Protein AF-A0A810MZ63-F1 (afdb_monomer_lite)

Radius of gyration: 21.94 Å; chains: 1; bounding box: 72×26×72 Å

Foldseek 3Di:
DDDDDPPPPPPPPPPPDPPFDPDDPVNQVVVQVQCCVQQLQVQADPQWDWDDKDKDAFDPPDDVPPPPDPPDDPGFHIKIKIKTFAQEWDALVRCCVRRVVRCVVSVWAWQDQDPPPFNKTWTWDQDSNFIKIWIWGKADPPDPPGGIMTMIMITTGNCPPSD

pLDDT: mean 74.39, std 21.32, range [31.38, 96.12]

Organism: NCBI:txid338584

Structure (mmCIF, N/CA/C/O backbone):
data_AF-A0A810MZ63-F1
#
_entry.id   AF-A0A810MZ63-F1
#
loop_
_atom_site.group_PDB
_atom_site.id
_atom_site.type_symbol
_atom_site.label_atom_id
_atom_site.label_alt_id
_atom_site.label_comp_id
_atom_site.label_asym_id
_atom_site.label_entity_id
_atom_site.label_seq_id
_atom_site.pdbx_PDB_ins_code
_atom_site.Cartn_x
_atom_site.Cartn_y
_atom_site.Cartn_z
_atom_site.occupancy
_atom_site.B_iso_or_equiv
_atom_site.auth_seq_id
_atom_site.auth_comp_id
_atom_site.auth_asym_id
_atom_site.auth_atom_id
_atom_site.pdbx_PDB_model_num
ATOM 1 N N . MET A 1 1 ? 59.815 -10.025 -47.332 1.00 40.53 1 MET A N 1
ATOM 2 C CA . MET A 1 1 ? 58.799 -9.089 -46.803 1.00 40.53 1 MET A CA 1
ATOM 3 C C . MET A 1 1 ? 57.990 -9.847 -45.764 1.00 40.53 1 MET A C 1
ATOM 5 O O . MET A 1 1 ? 57.371 -10.836 -46.127 1.00 40.53 1 MET A O 1
ATOM 9 N N . ALA A 1 2 ? 58.097 -9.481 -44.485 1.00 38.94 2 ALA A N 1
ATOM 10 C CA . ALA A 1 2 ? 57.431 -10.180 -43.384 1.00 38.94 2 ALA A CA 1
ATOM 11 C C . ALA A 1 2 ? 56.152 -9.424 -43.000 1.00 38.94 2 ALA A C 1
ATOM 13 O O . ALA A 1 2 ? 56.214 -8.235 -42.693 1.00 38.94 2 ALA A O 1
ATOM 14 N N . ALA A 1 3 ? 55.003 -10.098 -43.063 1.00 40.59 3 ALA A N 1
ATOM 15 C CA . ALA A 1 3 ? 53.723 -9.548 -42.638 1.00 40.59 3 ALA A CA 1
ATOM 16 C C . ALA A 1 3 ? 53.611 -9.657 -41.111 1.00 40.59 3 ALA A C 1
ATOM 18 O O . ALA A 1 3 ? 53.622 -10.755 -40.557 1.00 40.59 3 ALA A O 1
ATOM 19 N N . VAL A 1 4 ? 53.530 -8.513 -40.435 1.00 42.72 4 VAL A N 1
ATOM 20 C CA . VAL A 1 4 ? 53.272 -8.437 -38.994 1.00 42.72 4 VAL A CA 1
ATOM 21 C C . VAL A 1 4 ? 51.775 -8.643 -38.777 1.00 42.72 4 VAL A C 1
ATOM 23 O O . VAL A 1 4 ? 50.966 -7.765 -39.068 1.00 42.72 4 VAL A O 1
ATOM 26 N N . LEU A 1 5 ? 51.402 -9.827 -38.296 1.00 39.38 5 LEU A N 1
ATOM 27 C CA . LEU A 1 5 ? 50.048 -10.131 -37.840 1.00 39.38 5 LEU A CA 1
ATOM 28 C C . LEU A 1 5 ? 49.853 -9.526 -36.444 1.00 39.38 5 LEU A C 1
ATOM 30 O O . LEU A 1 5 ? 50.304 -10.078 -35.444 1.00 39.38 5 LEU A O 1
ATOM 34 N N . LEU A 1 6 ? 49.183 -8.376 -36.386 1.00 36.41 6 LEU A N 1
ATOM 35 C CA . LEU A 1 6 ? 48.644 -7.807 -35.152 1.00 36.41 6 LEU A CA 1
ATOM 36 C C . LEU A 1 6 ? 47.453 -8.663 -34.701 1.00 36.41 6 LEU A C 1
ATOM 38 O O . LEU A 1 6 ? 46.319 -8.457 -35.130 1.00 36.41 6 LEU A O 1
ATOM 42 N N . THR A 1 7 ? 47.705 -9.647 -33.840 1.00 43.06 7 THR A N 1
ATOM 43 C CA . THR A 1 7 ? 46.649 -10.319 -33.079 1.00 43.06 7 THR A CA 1
ATOM 44 C C . THR A 1 7 ? 46.030 -9.318 -32.109 1.00 43.06 7 THR A C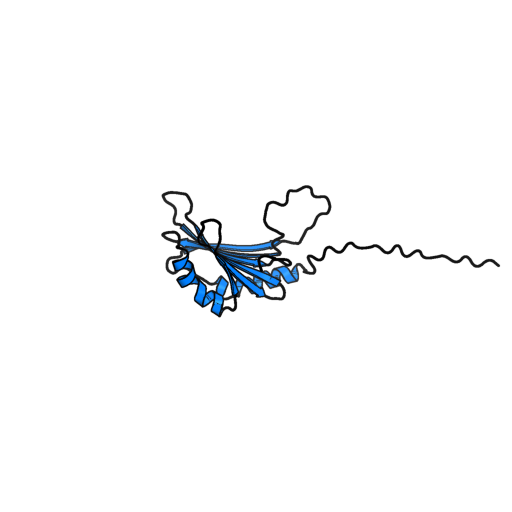 1
ATOM 46 O O . THR A 1 7 ? 46.579 -9.058 -31.039 1.00 43.06 7 THR A O 1
ATOM 49 N N . LEU A 1 8 ? 44.882 -8.750 -32.488 1.00 38.22 8 LEU A N 1
ATOM 50 C CA . LEU A 1 8 ? 43.961 -8.098 -31.561 1.00 38.22 8 LEU A CA 1
ATOM 51 C C . LEU A 1 8 ? 43.450 -9.162 -30.587 1.00 38.22 8 LEU A C 1
ATOM 53 O O . LEU A 1 8 ? 42.495 -9.884 -30.870 1.00 38.22 8 LEU A O 1
ATOM 57 N N . THR A 1 9 ? 44.091 -9.279 -29.430 1.00 50.25 9 THR A N 1
ATOM 58 C CA . THR A 1 9 ? 43.477 -9.937 -28.284 1.00 50.25 9 THR A CA 1
ATOM 59 C C . THR A 1 9 ? 42.350 -9.031 -27.814 1.00 50.25 9 THR A C 1
ATOM 61 O O . THR A 1 9 ? 42.547 -8.084 -27.056 1.00 50.25 9 THR A O 1
ATOM 64 N N . ALA A 1 10 ? 41.140 -9.297 -28.308 1.00 42.94 10 ALA A N 1
ATOM 65 C CA . ALA A 1 10 ? 39.937 -8.798 -27.674 1.00 42.94 10 ALA A CA 1
ATOM 66 C C . ALA A 1 10 ? 39.946 -9.351 -26.247 1.00 42.94 10 ALA A C 1
ATOM 68 O O . ALA A 1 10 ? 39.632 -10.519 -26.013 1.00 42.94 10 ALA A O 1
ATOM 69 N N . ALA A 1 11 ? 40.376 -8.528 -25.291 1.00 40.84 11 ALA A N 1
ATOM 70 C CA . ALA A 1 11 ? 40.117 -8.788 -23.895 1.00 40.84 11 ALA A CA 1
ATOM 71 C C . ALA A 1 11 ? 38.596 -8.820 -23.776 1.00 40.84 11 ALA A C 1
ATOM 73 O O . ALA A 1 11 ? 37.931 -7.786 -23.844 1.00 40.84 11 ALA A O 1
ATOM 74 N N . ALA A 1 12 ? 38.038 -10.026 -23.692 1.00 37.50 12 ALA A N 1
ATOM 75 C CA . ALA A 1 12 ? 36.656 -10.209 -23.321 1.00 37.50 12 ALA A CA 1
ATOM 76 C C . ALA A 1 12 ? 36.535 -9.628 -21.915 1.00 37.50 12 ALA A C 1
ATOM 78 O O . ALA A 1 12 ? 36.867 -10.282 -20.925 1.00 37.50 12 ALA A O 1
ATOM 79 N N . VAL A 1 13 ? 36.115 -8.367 -21.835 1.00 36.97 13 VAL A N 1
ATOM 80 C CA . VAL A 1 13 ? 35.648 -7.774 -20.595 1.00 36.97 13 VAL A CA 1
ATOM 81 C C . VAL A 1 13 ? 34.413 -8.586 -20.243 1.00 36.97 13 VAL A C 1
ATOM 83 O O . VAL A 1 13 ? 33.309 -8.318 -20.718 1.00 36.97 13 VAL A O 1
ATOM 86 N N . ARG A 1 14 ? 34.610 -9.652 -19.463 1.00 31.38 14 ARG A N 1
ATOM 87 C CA . ARG A 1 14 ? 33.533 -10.303 -18.734 1.00 31.38 14 ARG A CA 1
ATOM 88 C C . ARG A 1 14 ? 33.021 -9.249 -17.769 1.00 31.38 14 ARG A C 1
ATOM 90 O O . ARG A 1 14 ? 33.499 -9.125 -16.649 1.00 31.38 14 ARG A O 1
ATOM 97 N N . THR A 1 15 ? 32.064 -8.460 -18.240 1.00 34.47 15 THR A N 1
ATOM 98 C CA . THR A 1 15 ? 31.156 -7.757 -17.356 1.00 34.47 15 THR A CA 1
ATOM 99 C C . THR A 1 15 ? 30.429 -8.857 -16.604 1.00 34.47 15 THR A C 1
ATOM 101 O O . THR A 1 15 ? 29.578 -9.563 -17.143 1.00 34.47 15 THR A O 1
ATOM 104 N N . THR A 1 16 ? 30.832 -9.094 -15.363 1.00 37.28 16 THR A N 1
ATOM 105 C CA . THR A 1 16 ? 30.010 -9.812 -14.399 1.00 37.28 16 THR A CA 1
ATOM 106 C C . THR A 1 16 ? 28.758 -8.967 -14.185 1.00 37.28 16 THR A C 1
ATOM 108 O O . THR A 1 16 ? 28.695 -8.146 -13.276 1.00 37.28 16 THR A O 1
ATOM 111 N N . ARG A 1 17 ? 27.788 -9.107 -15.100 1.00 34.88 17 ARG A N 1
ATOM 112 C CA . ARG A 1 17 ? 26.415 -8.643 -14.932 1.00 34.88 17 ARG A CA 1
ATOM 113 C C . ARG A 1 17 ? 25.868 -9.379 -13.722 1.00 34.88 17 ARG A C 1
ATOM 115 O O . ARG A 1 17 ? 25.536 -10.557 -13.821 1.00 34.88 17 ARG A O 1
ATOM 122 N N . TRP A 1 18 ? 25.761 -8.690 -12.599 1.00 40.22 18 TRP A N 1
ATOM 123 C CA . TRP A 1 18 ? 24.711 -9.050 -11.665 1.00 40.22 18 TRP A CA 1
ATOM 124 C C . TRP A 1 18 ? 23.391 -8.785 -12.394 1.00 40.22 18 TRP A C 1
ATOM 126 O O . TRP A 1 18 ? 23.139 -7.672 -12.860 1.00 40.22 18 TRP A O 1
ATOM 136 N N . TRP A 1 19 ? 22.614 -9.845 -12.615 1.00 37.34 19 TRP A N 1
ATOM 137 C CA . TRP A 1 19 ? 21.202 -9.732 -12.968 1.00 37.34 19 TRP A CA 1
ATOM 138 C C . TRP A 1 19 ? 20.560 -8.873 -11.874 1.00 37.34 19 TRP A C 1
ATOM 140 O O . TRP A 1 19 ? 20.584 -9.291 -10.724 1.00 37.34 19 TRP A O 1
ATOM 150 N N . GLY A 1 20 ? 20.092 -7.658 -12.161 1.00 43.59 20 GLY A N 1
ATOM 151 C CA . GLY A 1 20 ? 19.611 -6.811 -11.063 1.00 43.59 20 GLY A CA 1
ATOM 152 C C . GLY A 1 20 ? 18.780 -5.614 -11.479 1.00 43.59 20 GLY A C 1
ATOM 153 O O . GLY A 1 20 ? 17.577 -5.611 -11.268 1.00 43.59 20 GLY A O 1
ATOM 154 N N . CYS A 1 21 ? 19.377 -4.602 -12.110 1.00 54.94 21 CYS A N 1
ATOM 155 C CA . CYS A 1 21 ? 18.628 -3.403 -12.495 1.00 54.94 21 CYS A CA 1
ATOM 156 C C . CYS A 1 21 ? 18.877 -3.020 -13.952 1.00 54.94 21 CYS A C 1
ATOM 158 O O . CYS A 1 21 ? 19.822 -2.309 -14.275 1.00 54.94 21 CYS A O 1
ATOM 160 N N . ASN A 1 22 ? 17.975 -3.467 -14.829 1.00 59.22 22 ASN A N 1
ATOM 161 C CA . ASN A 1 22 ? 17.847 -2.977 -16.209 1.00 59.22 22 ASN A CA 1
ATOM 162 C C . ASN A 1 22 ? 16.943 -1.732 -16.302 1.00 59.22 22 ASN A C 1
ATOM 164 O O . ASN A 1 22 ? 16.490 -1.382 -17.388 1.00 59.22 22 ASN A O 1
ATOM 168 N N . PHE A 1 23 ? 16.638 -1.102 -15.170 1.00 65.00 23 PHE A N 1
ATOM 169 C CA . PHE A 1 23 ? 15.678 -0.014 -15.090 1.00 65.00 23 PHE A CA 1
ATOM 170 C C . PHE A 1 23 ? 16.377 1.345 -15.109 1.00 65.00 23 PHE A C 1
ATOM 172 O O . PHE A 1 23 ? 17.328 1.596 -14.368 1.00 65.00 23 PHE A O 1
ATOM 179 N N . THR A 1 24 ? 15.882 2.233 -15.957 1.00 67.06 24 THR A N 1
ATOM 180 C CA . THR A 1 24 ? 16.306 3.627 -16.058 1.00 67.06 24 THR A CA 1
ATOM 181 C C . THR A 1 24 ? 15.643 4.481 -14.968 1.00 67.06 24 THR A C 1
ATOM 183 O O . THR A 1 24 ? 14.619 4.085 -14.406 1.00 67.06 24 THR A O 1
ATOM 186 N N . PRO A 1 25 ? 16.143 5.701 -14.692 1.00 69.88 25 PRO A N 1
ATOM 187 C CA . PRO A 1 25 ? 15.417 6.658 -13.853 1.00 69.88 25 PRO A CA 1
ATOM 188 C C . PRO A 1 25 ? 13.989 6.942 -14.355 1.00 69.88 25 PRO A C 1
ATOM 190 O O . PRO A 1 25 ? 13.082 7.156 -13.555 1.00 69.88 25 PRO A O 1
ATOM 193 N N . GLY A 1 26 ? 13.763 6.890 -15.675 1.00 72.75 26 GLY A N 1
ATOM 194 C CA . GLY A 1 26 ? 12.427 7.020 -16.262 1.00 72.75 26 GLY A CA 1
ATOM 195 C C . GLY A 1 26 ? 11.483 5.888 -15.850 1.00 72.75 26 GLY A C 1
ATOM 196 O O . GLY A 1 26 ? 10.311 6.142 -15.579 1.00 72.75 26 GLY A O 1
ATOM 197 N N . ASP A 1 27 ? 11.997 4.664 -15.719 1.00 78.06 27 ASP A N 1
ATOM 198 C CA . ASP A 1 27 ? 11.211 3.512 -15.270 1.00 78.06 27 ASP A CA 1
ATOM 199 C C . ASP A 1 27 ? 10.804 3.637 -13.793 1.00 78.06 27 ASP A C 1
ATOM 201 O O . ASP A 1 27 ? 9.693 3.257 -13.429 1.00 78.06 27 ASP A O 1
ATOM 205 N N . GLN A 1 28 ? 11.654 4.232 -12.948 1.00 78.38 28 GLN A N 1
ATOM 206 C CA . GLN A 1 28 ? 11.344 4.488 -11.531 1.00 78.38 28 GLN A CA 1
ATOM 207 C C . GLN A 1 28 ? 10.210 5.507 -11.381 1.00 78.38 28 GLN A C 1
ATOM 209 O O . GLN A 1 28 ? 9.253 5.279 -10.641 1.00 78.38 28 GLN A O 1
ATOM 214 N N . VAL A 1 29 ? 10.277 6.616 -12.126 1.00 83.56 29 VAL A N 1
ATOM 215 C CA . VAL A 1 29 ? 9.220 7.641 -12.131 1.00 83.56 29 VAL A CA 1
ATOM 216 C C . VAL A 1 29 ? 7.914 7.071 -12.689 1.00 83.56 29 VAL A C 1
ATOM 218 O O . VAL A 1 29 ? 6.837 7.338 -12.147 1.00 83.56 29 VAL A O 1
ATOM 221 N N . ALA A 1 30 ? 7.994 6.249 -13.740 1.00 85.44 30 ALA A N 1
ATOM 222 C CA . ALA A 1 30 ? 6.834 5.560 -14.296 1.00 85.44 30 ALA A CA 1
ATOM 223 C C . ALA A 1 30 ? 6.218 4.565 -13.299 1.00 85.44 30 ALA A C 1
ATOM 225 O O . ALA A 1 30 ? 4.993 4.451 -13.246 1.00 85.44 30 ALA A O 1
ATOM 226 N N . ALA A 1 31 ? 7.034 3.879 -12.493 1.00 87.56 31 ALA A N 1
ATOM 227 C CA . ALA A 1 31 ? 6.567 2.990 -11.434 1.00 87.56 31 ALA A CA 1
ATOM 228 C C . ALA A 1 31 ? 5.867 3.763 -10.308 1.00 87.56 31 ALA A C 1
ATOM 230 O O . ALA A 1 31 ? 4.715 3.458 -10.021 1.00 87.56 31 ALA A O 1
ATOM 231 N N . VAL A 1 32 ? 6.479 4.824 -9.759 1.00 89.81 32 VAL A N 1
ATOM 232 C CA . VAL A 1 32 ? 5.829 5.694 -8.752 1.00 89.81 32 VAL A CA 1
ATOM 233 C C . VAL A 1 32 ? 4.495 6.226 -9.268 1.00 89.81 32 VAL A C 1
ATOM 235 O O . VAL A 1 32 ? 3.477 6.109 -8.591 1.00 89.81 32 VAL A O 1
ATOM 238 N N . THR A 1 3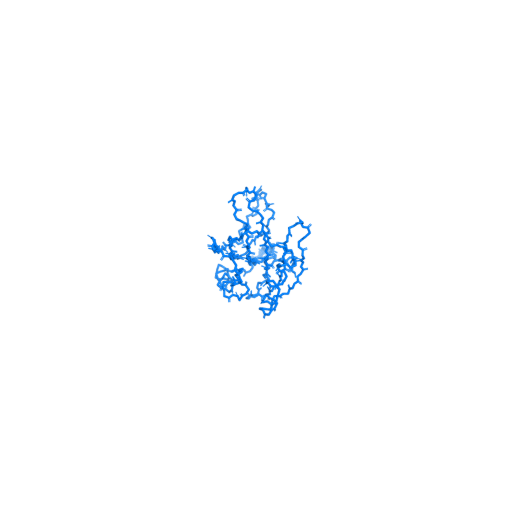3 ? 4.476 6.748 -10.497 1.00 93.12 33 THR A N 1
ATOM 239 C CA . THR A 1 33 ? 3.251 7.276 -11.114 1.00 93.12 33 THR A CA 1
ATOM 240 C C . THR A 1 33 ? 2.176 6.197 -11.249 1.00 93.12 33 THR A C 1
ATOM 242 O O . THR A 1 33 ? 0.990 6.485 -11.095 1.00 93.12 33 THR A O 1
ATOM 245 N N . ALA A 1 34 ? 2.563 4.961 -11.568 1.00 92.69 34 ALA A N 1
ATOM 246 C CA . ALA A 1 34 ? 1.628 3.850 -11.664 1.00 92.69 34 ALA A CA 1
ATOM 247 C C . ALA A 1 34 ? 1.108 3.417 -10.289 1.00 92.69 34 ALA A C 1
ATOM 249 O O . ALA A 1 34 ? -0.089 3.189 -10.162 1.00 92.69 34 ALA A O 1
ATOM 250 N N . TYR A 1 35 ? 1.962 3.374 -9.262 1.00 93.25 35 TYR A N 1
ATOM 251 C CA . TYR A 1 35 ? 1.552 3.029 -7.900 1.00 93.25 35 TYR A CA 1
ATOM 252 C C . TYR A 1 35 ? 0.598 4.069 -7.312 1.00 93.25 35 TYR A C 1
ATOM 254 O O . TYR A 1 35 ? -0.434 3.700 -6.767 1.00 93.25 35 TYR A O 1
ATOM 262 N N . GLN A 1 36 ? 0.872 5.365 -7.508 1.00 94.19 36 GLN A N 1
ATOM 263 C CA . GLN A 1 36 ? -0.027 6.444 -7.073 1.00 94.19 36 GLN A CA 1
ATOM 264 C C . GLN A 1 36 ? -1.413 6.373 -7.729 1.00 94.19 36 GLN A C 1
ATOM 266 O O . GLN A 1 36 ? -2.394 6.841 -7.156 1.00 94.19 36 GLN A O 1
ATOM 271 N N . LYS A 1 37 ? -1.494 5.817 -8.944 1.00 95.06 37 LYS A N 1
ATOM 272 C CA . LYS A 1 37 ? -2.745 5.642 -9.695 1.00 95.06 37 LYS A CA 1
ATOM 273 C C . LYS A 1 37 ? -3.435 4.307 -9.418 1.00 95.06 37 LYS A C 1
ATOM 275 O O . LYS A 1 37 ? -4.541 4.108 -9.919 1.00 95.06 37 LYS A O 1
ATOM 280 N N . ASP A 1 38 ? -2.801 3.392 -8.689 1.00 95.25 38 ASP A N 1
ATOM 281 C CA . ASP A 1 38 ? -3.409 2.104 -8.376 1.00 95.25 38 ASP A CA 1
ATOM 282 C C . ASP A 1 38 ? -4.562 2.313 -7.374 1.00 95.25 38 ASP A C 1
ATOM 284 O O . ASP A 1 38 ? -4.370 2.998 -6.364 1.00 95.25 38 ASP A O 1
ATOM 288 N N . PRO A 1 39 ? -5.764 1.752 -7.617 1.00 94.00 39 PRO A N 1
ATOM 289 C CA . PRO A 1 39 ? -6.896 1.921 -6.709 1.00 94.00 39 PRO A CA 1
ATOM 290 C C . PRO A 1 39 ? -6.596 1.478 -5.273 1.00 94.00 39 PRO A C 1
ATOM 292 O O . PRO A 1 39 ? -7.071 2.123 -4.339 1.00 94.00 39 PRO A O 1
ATOM 295 N N . ALA A 1 40 ? -5.749 0.457 -5.083 1.00 94.19 40 ALA A N 1
ATOM 296 C CA . ALA A 1 40 ? -5.360 -0.010 -3.754 1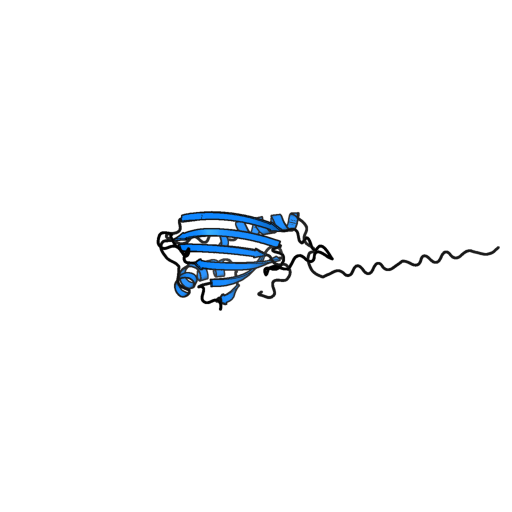.00 94.19 40 ALA A CA 1
ATOM 297 C C . ALA A 1 40 ? -4.608 1.065 -2.949 1.00 94.19 40 ALA A C 1
ATOM 299 O O . ALA A 1 40 ? -4.732 1.116 -1.729 1.00 94.19 40 ALA A O 1
ATOM 300 N N . PHE A 1 41 ? -3.885 1.975 -3.615 1.00 94.94 41 PHE A N 1
ATOM 301 C CA . PHE A 1 41 ? -3.198 3.087 -2.950 1.00 94.94 41 PHE A CA 1
ATOM 302 C C . PHE A 1 41 ? -4.161 4.159 -2.420 1.00 94.94 41 PHE A C 1
ATOM 304 O O . PHE A 1 41 ? -3.808 4.964 -1.561 1.00 94.94 41 PHE A O 1
ATOM 311 N N . SER A 1 42 ? -5.397 4.190 -2.921 1.00 91.38 42 SER A N 1
ATOM 312 C CA . SER A 1 42 ? -6.425 5.131 -2.463 1.00 91.38 42 SER A CA 1
ATOM 313 C C . SER A 1 42 ? -7.251 4.621 -1.284 1.00 91.38 42 SER A C 1
ATOM 315 O O . SER A 1 42 ? -8.141 5.336 -0.818 1.00 91.38 42 SER A O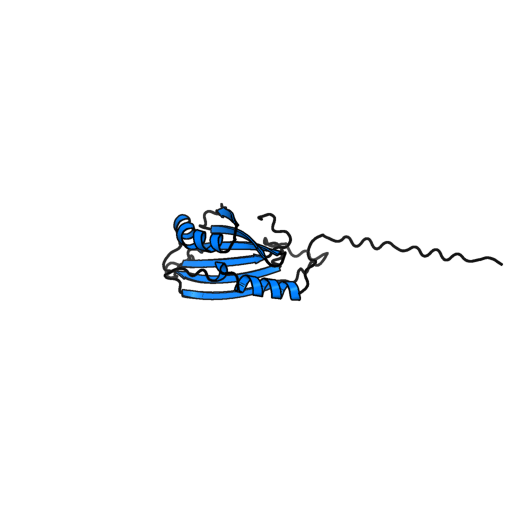 1
ATOM 317 N N . LEU A 1 43 ? -6.939 3.426 -0.774 1.00 94.06 43 LEU A N 1
ATOM 318 C CA . LEU A 1 43 ? -7.595 2.853 0.390 1.00 94.06 43 LEU A CA 1
ATOM 319 C C . LEU A 1 43 ? -7.474 3.800 1.591 1.00 94.06 43 LEU A C 1
ATOM 321 O O . LEU A 1 43 ? -6.380 4.172 2.013 1.00 94.06 43 LEU A O 1
ATOM 325 N N . THR A 1 44 ? -8.624 4.196 2.128 1.00 93.38 44 THR A N 1
ATOM 326 C CA . THR A 1 44 ? -8.737 5.153 3.230 1.00 93.38 44 THR A CA 1
ATOM 327 C C . THR A 1 44 ? -9.560 4.513 4.347 1.00 93.38 44 THR A C 1
ATOM 329 O O . THR A 1 44 ? -10.669 4.048 4.070 1.00 93.38 44 THR A O 1
ATOM 332 N N . PRO A 1 45 ? -9.071 4.472 5.599 1.00 92.75 45 PRO A N 1
ATOM 333 C CA . PRO A 1 45 ? -9.860 3.931 6.697 1.00 92.75 45 PRO A CA 1
ATOM 334 C C . PRO A 1 45 ? -11.025 4.889 7.032 1.00 92.75 45 PRO A C 1
ATOM 336 O O . PRO A 1 45 ? -10.846 6.105 6.938 1.00 92.75 45 PRO A O 1
ATOM 339 N N . PRO A 1 46 ? -12.211 4.398 7.450 1.00 90.12 46 PRO A N 1
ATOM 340 C CA . PRO A 1 46 ? -13.423 5.223 7.591 1.00 90.12 46 PRO A CA 1
ATOM 341 C C . PRO A 1 46 ? -13.309 6.405 8.567 1.00 90.12 46 PRO A C 1
ATOM 343 O O . PRO A 1 46 ? -13.994 7.411 8.414 1.00 90.12 46 PRO A O 1
ATOM 346 N N . ASN A 1 47 ? -12.451 6.276 9.573 1.00 85.69 47 ASN A N 1
ATOM 347 C CA . ASN A 1 47 ? -12.142 7.260 10.613 1.00 85.69 47 ASN A CA 1
ATOM 348 C C . ASN A 1 47 ? -10.697 7.784 10.507 1.00 85.69 47 ASN A C 1
ATOM 350 O O . ASN A 1 47 ? -10.160 8.333 11.463 1.00 85.69 47 ASN A O 1
ATOM 354 N N . GLY A 1 48 ? -10.055 7.586 9.354 1.00 88.06 48 GLY A N 1
ATOM 355 C CA . GLY A 1 48 ? -8.690 8.018 9.102 1.00 88.06 48 GLY A CA 1
ATOM 356 C C . GLY A 1 48 ? -8.564 9.500 8.816 1.00 88.06 48 GLY A C 1
ATOM 357 O O . GLY A 1 48 ? -9.199 10.001 7.889 1.00 88.06 48 GLY A O 1
ATOM 358 N N . GLN A 1 49 ? -7.642 10.171 9.497 1.00 92.69 49 GLN A N 1
ATOM 359 C CA . GLN A 1 49 ? -7.117 11.453 9.036 1.00 92.69 49 GLN A CA 1
ATOM 360 C C . GLN A 1 49 ? -5.745 11.244 8.396 1.00 92.69 49 GLN A C 1
ATOM 362 O O . GLN A 1 49 ? -4.832 10.753 9.050 1.00 92.69 49 GLN A O 1
ATOM 367 N N . LEU A 1 50 ? -5.587 11.622 7.125 1.00 93.69 50 LEU A N 1
ATOM 368 C CA . LEU A 1 50 ? -4.294 11.552 6.439 1.00 93.69 50 LEU A CA 1
ATOM 369 C C . LEU A 1 50 ? -3.265 12.429 7.170 1.00 93.69 50 LEU A C 1
ATOM 371 O O . LEU A 1 50 ? -3.515 13.618 7.379 1.00 93.69 50 LEU A O 1
ATOM 375 N N . ILE A 1 51 ? -2.119 11.845 7.523 1.00 92.25 51 ILE A N 1
ATOM 376 C CA . ILE A 1 51 ? -0.993 12.557 8.148 1.00 92.25 51 ILE A CA 1
ATOM 377 C C . ILE A 1 51 ? 0.221 12.652 7.235 1.00 92.25 51 ILE A C 1
ATOM 379 O O . ILE A 1 51 ? 0.920 13.663 7.254 1.00 92.25 51 ILE A O 1
ATOM 383 N N . GLU A 1 52 ? 0.450 11.635 6.408 1.00 91.19 52 GLU A N 1
ATOM 384 C CA . GLU A 1 52 ? 1.579 11.606 5.491 1.00 91.19 52 GLU A CA 1
ATOM 385 C C . GLU A 1 52 ? 1.190 10.912 4.187 1.00 91.19 52 GLU A C 1
ATOM 387 O O . GLU A 1 52 ? 0.560 9.854 4.182 1.00 91.19 52 GLU A O 1
ATOM 392 N N . GLU A 1 53 ? 1.612 11.501 3.074 1.00 93.00 53 GLU A N 1
ATOM 393 C CA . GLU A 1 53 ? 1.669 10.852 1.772 1.00 93.00 53 GLU A CA 1
ATOM 394 C C . GLU A 1 53 ? 3.046 11.129 1.179 1.00 93.00 53 GLU A C 1
ATOM 396 O O . GLU A 1 53 ? 3.423 12.286 0.978 1.00 93.00 53 GLU A O 1
ATOM 401 N N . THR A 1 54 ? 3.790 10.066 0.891 1.00 89.62 54 THR A N 1
ATOM 402 C CA . THR A 1 54 ? 5.168 10.172 0.418 1.00 89.62 54 THR A CA 1
ATOM 403 C C . THR A 1 54 ? 5.392 9.246 -0.769 1.00 89.62 54 THR A C 1
ATOM 405 O O . THR A 1 54 ? 4.828 8.156 -0.871 1.00 89.62 54 THR A O 1
ATOM 408 N N . SER A 1 55 ? 6.264 9.680 -1.676 1.00 87.19 55 SER A N 1
ATOM 409 C CA . SER A 1 55 ? 6.809 8.859 -2.751 1.00 87.19 55 SER A CA 1
ATOM 410 C C . SER A 1 55 ? 8.326 8.947 -2.754 1.00 87.19 55 SER A C 1
ATOM 412 O O . SER A 1 55 ? 8.883 10.035 -2.583 1.00 87.19 55 SER A O 1
ATOM 414 N N . LYS A 1 56 ? 9.000 7.827 -2.996 1.00 82.44 56 LYS A N 1
ATOM 415 C CA . LYS A 1 56 ? 10.456 7.754 -3.102 1.00 82.44 56 LYS A CA 1
ATOM 416 C C . LYS A 1 56 ? 10.854 6.907 -4.303 1.00 82.44 56 LYS A C 1
ATOM 418 O O . LYS A 1 56 ? 10.213 5.914 -4.630 1.00 82.44 56 LYS A O 1
ATOM 423 N N . THR A 1 57 ? 11.948 7.298 -4.939 1.00 77.56 57 THR A N 1
ATOM 424 C CA . THR A 1 57 ? 12.664 6.488 -5.928 1.00 77.56 57 THR A CA 1
ATOM 425 C C . THR A 1 57 ? 14.074 6.284 -5.411 1.00 77.56 57 THR A C 1
ATOM 427 O O . THR A 1 57 ? 14.695 7.254 -4.962 1.00 77.56 57 THR A O 1
ATOM 430 N N . ARG A 1 58 ? 14.609 5.069 -5.499 1.00 68.38 58 ARG A N 1
ATOM 431 C CA . ARG A 1 58 ? 16.030 4.833 -5.245 1.00 68.38 58 ARG A CA 1
ATOM 432 C C . ARG A 1 58 ? 16.662 4.352 -6.536 1.00 68.38 58 ARG A C 1
ATOM 434 O O . ARG A 1 58 ? 16.237 3.359 -7.124 1.00 68.38 58 ARG A O 1
ATOM 441 N N . ALA A 1 59 ? 17.708 5.051 -6.965 1.00 58.50 59 ALA A N 1
ATOM 442 C CA . ALA A 1 59 ? 18.596 4.489 -7.963 1.00 58.50 59 ALA A CA 1
ATOM 443 C C . ALA A 1 59 ? 19.176 3.186 -7.402 1.00 58.50 59 ALA A C 1
ATOM 445 O O . ALA A 1 59 ? 19.539 3.122 -6.224 1.00 58.50 59 ALA A O 1
ATOM 446 N N . CYS A 1 60 ? 19.255 2.149 -8.235 1.00 56.25 60 CYS A N 1
ATOM 447 C CA . CYS A 1 60 ? 19.987 0.934 -7.901 1.00 56.25 60 CYS A CA 1
ATOM 448 C C . CYS A 1 60 ? 21.496 1.236 -7.869 1.00 56.25 60 CYS A C 1
ATOM 450 O O . CYS A 1 60 ? 22.245 0.810 -8.747 1.00 56.25 60 CYS A O 1
ATOM 452 N N . ASP A 1 61 ? 21.952 2.011 -6.889 1.00 48.47 61 ASP A N 1
ATOM 453 C CA . ASP A 1 61 ? 23.354 2.370 -6.726 1.00 48.47 61 ASP A CA 1
ATOM 454 C C . ASP A 1 61 ? 24.079 1.234 -6.001 1.00 48.47 61 ASP A C 1
ATOM 456 O O . ASP A 1 61 ? 24.367 1.300 -4.807 1.00 48.47 61 ASP A O 1
ATOM 460 N N . TYR A 1 62 ? 24.391 0.160 -6.727 1.00 42.88 62 TYR A N 1
ATOM 461 C CA . TYR A 1 62 ? 25.371 -0.807 -6.244 1.00 42.88 62 TYR A CA 1
ATOM 462 C C . TYR A 1 62 ? 26.772 -0.199 -6.382 1.00 42.88 62 TYR A C 1
ATOM 464 O O . TYR A 1 62 ? 27.266 -0.008 -7.495 1.00 42.88 62 TYR A O 1
ATOM 472 N N . ARG A 1 63 ? 27.431 0.095 -5.254 1.00 40.75 63 ARG A N 1
ATOM 473 C CA . ARG A 1 63 ? 28.861 0.432 -5.213 1.00 40.75 63 ARG A CA 1
ATOM 474 C C . ARG A 1 63 ? 29.661 -0.825 -4.853 1.00 40.75 63 ARG A C 1
ATOM 476 O O . ARG A 1 63 ? 29.674 -1.219 -3.686 1.00 40.75 63 ARG A O 1
ATOM 483 N N . PRO A 1 64 ? 30.375 -1.455 -5.805 1.00 39.06 64 PRO A N 1
ATOM 484 C CA . PRO A 1 64 ? 31.275 -2.549 -5.471 1.00 39.06 64 PRO A CA 1
ATOM 485 C C . PRO A 1 64 ? 32.356 -2.027 -4.514 1.00 39.06 64 PRO A C 1
ATOM 487 O O . PRO A 1 64 ? 33.153 -1.167 -4.883 1.00 39.06 64 PRO A O 1
ATOM 490 N N . GLY A 1 65 ? 32.362 -2.523 -3.275 1.00 44.12 65 GLY A N 1
ATOM 491 C CA . GLY A 1 65 ? 33.331 -2.140 -2.243 1.00 44.12 65 GLY A CA 1
ATOM 492 C C . GLY A 1 65 ? 32.810 -1.198 -1.154 1.00 44.12 65 GLY A C 1
ATOM 493 O O . GLY A 1 65 ? 33.554 -0.929 -0.209 1.00 44.12 65 GLY A O 1
ATOM 494 N N . SER A 1 66 ? 31.555 -0.731 -1.209 1.00 42.47 66 SER A N 1
ATOM 495 C CA . SER A 1 66 ? 30.959 -0.070 -0.045 1.00 42.47 66 SER A CA 1
ATOM 496 C C . SER A 1 66 ? 30.670 -1.118 1.025 1.00 42.47 66 SER A C 1
ATOM 498 O O . SER A 1 66 ? 29.748 -1.918 0.918 1.00 42.47 66 SER A O 1
ATOM 500 N N . ARG A 1 67 ? 31.478 -1.098 2.082 1.00 40.16 67 ARG A N 1
ATOM 501 C CA . ARG A 1 67 ? 31.307 -1.868 3.321 1.00 40.16 67 ARG A CA 1
ATOM 502 C C . ARG A 1 67 ? 30.183 -1.302 4.203 1.00 40.16 67 ARG A C 1
ATOM 504 O O . ARG A 1 67 ? 30.199 -1.494 5.417 1.00 40.16 67 ARG A O 1
ATOM 511 N N . GLU A 1 68 ? 29.262 -0.551 3.608 1.00 37.91 68 GLU A N 1
ATOM 512 C CA . GLU A 1 68 ? 28.063 -0.081 4.282 1.00 37.91 68 GLU A CA 1
ATOM 513 C C . GLU A 1 68 ? 27.143 -1.282 4.383 1.00 37.91 68 GLU A C 1
ATOM 515 O O . GLU A 1 68 ? 26.684 -1.824 3.380 1.00 37.91 68 GLU A O 1
ATOM 520 N N . ARG A 1 69 ? 26.992 -1.753 5.620 1.00 40.00 69 ARG A N 1
ATOM 521 C CA . ARG A 1 69 ? 26.007 -2.749 6.006 1.00 40.00 69 ARG A CA 1
ATOM 522 C C . ARG A 1 69 ? 24.672 -2.365 5.384 1.00 40.00 69 ARG A C 1
ATOM 524 O O . ARG A 1 69 ? 24.045 -1.397 5.787 1.00 40.00 69 ARG A O 1
ATOM 531 N N . GLU A 1 70 ? 24.321 -3.124 4.365 1.00 39.78 70 GLU A N 1
ATOM 532 C CA . GLU A 1 70 ? 23.036 -3.759 4.118 1.00 39.78 70 GLU A CA 1
ATOM 533 C C . GLU A 1 70 ? 22.155 -3.817 5.387 1.00 39.78 70 GLU A C 1
ATOM 535 O O . GLU A 1 70 ? 22.009 -4.850 6.035 1.00 39.78 70 GLU A O 1
ATOM 540 N N . GLU A 1 71 ? 21.606 -2.677 5.802 1.00 33.94 71 GLU A N 1
ATOM 541 C CA . GLU A 1 71 ? 20.522 -2.623 6.777 1.00 33.94 71 GLU A CA 1
ATOM 542 C C . GLU A 1 71 ? 19.222 -2.983 6.045 1.00 33.94 71 GLU A C 1
ATOM 544 O O . GLU A 1 71 ? 18.519 -2.144 5.495 1.00 33.94 71 GLU A O 1
ATOM 549 N N . SER A 1 72 ? 18.966 -4.291 6.006 1.00 34.12 72 SER A N 1
ATOM 550 C CA . SER A 1 72 ? 17.664 -4.939 6.237 1.00 34.12 72 SER A CA 1
ATOM 551 C C . SER A 1 72 ? 16.447 -4.612 5.356 1.00 34.12 72 SER A C 1
ATOM 553 O O . SER A 1 72 ? 15.364 -5.129 5.622 1.00 34.12 72 SER A O 1
ATOM 555 N N . ALA A 1 73 ? 16.587 -3.871 4.265 1.00 39.78 73 ALA A N 1
ATOM 556 C CA . ALA A 1 73 ? 15.605 -3.847 3.185 1.00 39.78 73 ALA A CA 1
ATOM 557 C C . ALA A 1 73 ? 16.369 -3.764 1.862 1.00 39.78 73 ALA A C 1
ATOM 559 O O . ALA A 1 73 ? 17.204 -2.875 1.695 1.00 39.78 73 ALA A O 1
ATOM 560 N N . GLY A 1 74 ? 16.140 -4.712 0.944 1.00 41.50 74 GLY A N 1
ATOM 561 C CA . GLY A 1 74 ? 16.755 -4.701 -0.390 1.00 41.50 74 GLY A CA 1
ATOM 562 C C . GLY A 1 74 ? 16.544 -3.360 -1.113 1.00 41.50 74 GLY A C 1
ATOM 563 O O . GLY A 1 74 ? 15.758 -2.531 -0.648 1.00 41.50 74 GLY A O 1
ATOM 564 N N . PRO A 1 75 ? 17.240 -3.094 -2.231 1.00 52.19 75 PRO A N 1
ATOM 565 C CA . PRO A 1 75 ? 17.190 -1.789 -2.882 1.00 52.19 75 PRO A CA 1
ATOM 566 C C . PRO A 1 75 ? 15.764 -1.481 -3.369 1.00 52.19 75 PRO A C 1
ATOM 568 O O . PRO A 1 75 ? 15.346 -1.931 -4.431 1.00 52.19 75 PRO A O 1
ATOM 571 N N . GLU A 1 76 ? 15.013 -0.719 -2.571 1.00 57.34 76 GLU A N 1
ATOM 572 C CA . GLU A 1 76 ? 13.681 -0.211 -2.907 1.00 57.34 76 GLU A CA 1
ATOM 573 C C . GLU A 1 76 ? 13.744 0.527 -4.249 1.00 57.34 76 GLU A C 1
ATOM 575 O O . GLU A 1 76 ? 14.386 1.566 -4.349 1.00 57.34 76 GLU A O 1
ATOM 580 N N . PHE A 1 77 ? 13.115 0.003 -5.301 1.00 76.44 77 PHE A N 1
ATOM 581 C CA . PHE A 1 77 ? 13.222 0.584 -6.644 1.00 76.44 77 PHE A CA 1
ATOM 582 C C . PHE A 1 77 ? 12.315 1.814 -6.807 1.00 76.44 77 PHE A C 1
ATOM 584 O O . PHE A 1 77 ? 12.716 2.855 -7.332 1.00 76.44 77 PHE A O 1
ATOM 591 N N . ALA A 1 78 ? 11.088 1.706 -6.309 1.00 84.62 78 ALA A N 1
ATOM 592 C CA . ALA A 1 78 ? 10.100 2.773 -6.252 1.00 84.62 78 ALA A CA 1
ATOM 593 C C . ALA A 1 78 ? 9.137 2.466 -5.106 1.00 84.62 78 ALA A C 1
ATOM 595 O O . ALA A 1 78 ? 8.695 1.324 -4.989 1.00 84.62 78 ALA A O 1
ATOM 596 N N . THR A 1 79 ? 8.791 3.468 -4.305 1.00 88.62 79 THR A N 1
ATOM 597 C CA . THR A 1 79 ? 7.922 3.297 -3.137 1.00 88.62 79 THR A CA 1
ATOM 598 C C . THR A 1 79 ? 6.930 4.445 -3.053 1.00 88.62 79 THR A C 1
ATOM 600 O O . THR A 1 79 ? 7.291 5.604 -3.270 1.00 88.62 79 THR A O 1
ATOM 603 N N . VAL A 1 80 ? 5.687 4.137 -2.707 1.00 93.00 80 VAL A N 1
ATOM 604 C CA . VAL A 1 80 ? 4.680 5.118 -2.294 1.00 93.00 80 VAL A CA 1
ATOM 605 C C . VAL A 1 80 ? 4.030 4.632 -1.008 1.00 93.00 80 VAL A C 1
ATOM 607 O O . VAL A 1 80 ? 3.801 3.433 -0.853 1.00 93.00 80 VAL A O 1
ATOM 610 N N . TRP A 1 81 ? 3.727 5.534 -0.083 1.00 94.75 81 TRP A N 1
ATOM 611 C CA . TRP A 1 81 ? 2.900 5.195 1.071 1.00 94.75 81 TRP A CA 1
ATOM 612 C C . TRP A 1 81 ? 1.970 6.333 1.454 1.00 94.75 81 TRP A C 1
ATOM 614 O O . TRP A 1 81 ? 2.254 7.509 1.215 1.00 94.75 81 TRP A O 1
ATOM 624 N N . ARG A 1 82 ? 0.865 5.950 2.086 1.00 95.50 82 ARG A N 1
ATOM 625 C CA . ARG A 1 82 ? -0.039 6.831 2.814 1.00 95.50 82 ARG A CA 1
ATOM 626 C C . ARG A 1 82 ? -0.168 6.336 4.233 1.00 95.50 82 ARG A C 1
ATOM 628 O O . ARG A 1 82 ? -0.314 5.135 4.453 1.00 95.50 82 ARG A O 1
ATOM 635 N N . GLN A 1 83 ? -0.146 7.268 5.171 1.00 94.00 83 GLN A N 1
ATOM 636 C CA . GLN A 1 83 ? -0.354 6.992 6.579 1.00 94.00 83 GLN A CA 1
ATOM 637 C C . GLN A 1 83 ? -1.485 7.862 7.111 1.00 94.00 83 GLN A C 1
ATOM 639 O O . GLN A 1 83 ? -1.521 9.075 6.893 1.00 94.00 83 GLN A O 1
ATOM 644 N N . TYR A 1 84 ? -2.404 7.225 7.822 1.00 93.56 84 TYR A N 1
ATOM 645 C CA . TYR A 1 84 ? -3.562 7.847 8.438 1.00 93.56 84 TYR A CA 1
ATOM 646 C C . TYR A 1 84 ? -3.487 7.668 9.945 1.00 93.56 84 TYR A C 1
ATOM 648 O O . TYR A 1 84 ? -3.138 6.592 10.425 1.00 93.56 84 TYR A O 1
ATOM 656 N N . THR A 1 85 ? -3.873 8.695 10.684 1.00 92.94 85 THR A N 1
ATOM 657 C CA . THR A 1 85 ? -4.187 8.596 12.105 1.00 92.94 85 THR A CA 1
ATOM 658 C C . THR A 1 85 ? -5.585 8.008 12.289 1.00 92.94 85 THR A C 1
ATOM 660 O O . THR A 1 85 ? -6.513 8.415 11.592 1.00 92.94 85 THR A O 1
ATOM 663 N N . VAL A 1 86 ? -5.735 7.066 13.220 1.00 91.31 86 VAL A N 1
ATOM 664 C CA . VAL A 1 86 ? -6.982 6.361 13.560 1.00 91.31 86 VAL A CA 1
ATOM 665 C C . VAL A 1 86 ? -7.109 6.195 15.077 1.00 91.31 86 VAL A C 1
ATOM 667 O O . VAL A 1 86 ? -6.110 6.144 15.789 1.00 91.31 86 VAL A O 1
ATOM 670 N N . ASP A 1 87 ? -8.333 6.067 15.589 1.00 89.31 87 ASP A N 1
ATOM 671 C CA . ASP A 1 87 ? -8.587 6.072 17.042 1.00 89.31 87 ASP A CA 1
ATOM 672 C C . ASP A 1 87 ? -7.887 4.931 17.797 1.00 89.31 87 ASP A C 1
ATOM 674 O O . ASP A 1 87 ? -7.466 5.086 18.942 1.00 89.31 87 ASP A O 1
ATOM 678 N N . ARG A 1 88 ? -7.770 3.763 17.156 1.00 90.50 88 ARG A N 1
ATOM 679 C CA . ARG A 1 88 ? -7.096 2.577 17.693 1.00 90.50 88 ARG A CA 1
ATOM 680 C C . ARG A 1 88 ? -6.497 1.737 16.567 1.00 90.50 88 ARG A C 1
ATOM 682 O O . ARG A 1 88 ? -6.961 1.850 15.431 1.00 90.50 88 ARG A O 1
ATOM 689 N N . PRO A 1 89 ? -5.528 0.857 16.866 1.00 89.94 89 PRO A N 1
ATOM 690 C CA . PRO A 1 89 ? -5.019 -0.069 15.872 1.00 89.94 89 PRO A CA 1
ATOM 691 C C . PRO A 1 89 ? -6.126 -1.018 15.409 1.00 89.94 89 PRO A C 1
ATOM 693 O O . PRO A 1 89 ? -6.937 -1.490 16.217 1.00 89.94 89 PRO A O 1
ATOM 696 N N . TYR A 1 90 ? -6.140 -1.302 14.113 1.00 90.56 90 TYR A N 1
ATOM 697 C CA . TYR A 1 90 ? -6.993 -2.336 13.543 1.00 90.56 90 TYR A CA 1
ATOM 698 C C . TYR A 1 90 ? -6.453 -3.726 13.873 1.00 90.56 90 TYR A C 1
ATOM 700 O O . TYR A 1 90 ? -5.244 -3.957 13.839 1.00 90.56 90 TYR A O 1
ATOM 708 N N . THR A 1 91 ? -7.349 -4.664 14.171 1.00 90.62 91 THR A N 1
ATOM 709 C CA . THR A 1 91 ? -7.001 -6.086 14.240 1.00 90.62 91 THR A CA 1
ATOM 710 C C . THR A 1 91 ? -6.792 -6.653 12.835 1.00 90.62 91 THR A C 1
ATOM 712 O O . THR A 1 91 ? -7.153 -6.035 11.834 1.00 90.62 91 THR A O 1
ATOM 715 N N . LEU A 1 92 ? -6.228 -7.859 12.744 1.00 89.19 92 LEU A N 1
ATOM 716 C CA . LEU A 1 92 ? -6.029 -8.519 11.455 1.00 89.19 92 LEU A CA 1
ATOM 717 C C . LEU A 1 92 ? -7.355 -8.738 10.706 1.00 89.19 92 LEU A C 1
ATOM 719 O O . LEU A 1 92 ? -7.441 -8.410 9.527 1.00 89.19 92 LEU A O 1
ATOM 723 N N . ASP A 1 93 ? -8.393 -9.224 11.392 1.00 91.94 93 ASP A N 1
ATOM 724 C CA . ASP A 1 93 ? -9.716 -9.448 10.792 1.00 91.94 93 ASP A CA 1
ATOM 725 C C . ASP A 1 93 ? -10.342 -8.145 10.282 1.00 91.94 93 ASP A C 1
ATOM 727 O O . ASP A 1 93 ? -10.972 -8.120 9.225 1.00 91.94 93 ASP A O 1
ATOM 731 N N . GLU A 1 94 ? -10.134 -7.041 11.002 1.00 93.75 94 GLU A N 1
ATOM 732 C CA . GLU A 1 94 ? -10.611 -5.727 10.574 1.00 93.75 94 GLU A CA 1
ATOM 733 C C . GLU A 1 94 ? -9.857 -5.223 9.346 1.00 93.75 94 GLU A C 1
ATOM 735 O O . GLU A 1 94 ? -10.483 -4.674 8.442 1.00 93.75 94 GLU A O 1
ATOM 740 N N . LEU A 1 95 ? -8.541 -5.451 9.267 1.00 93.25 95 LEU A N 1
ATOM 741 C CA . LEU A 1 95 ? -7.776 -5.149 8.059 1.00 93.25 95 LEU A CA 1
ATOM 742 C C . LEU A 1 95 ? -8.257 -5.988 6.872 1.00 93.25 95 LEU A C 1
ATOM 744 O O . LEU A 1 95 ? -8.361 -5.456 5.771 1.00 93.25 95 LEU A O 1
ATOM 748 N N . ILE A 1 96 ? -8.571 -7.273 7.074 1.00 93.38 96 ILE A N 1
ATOM 749 C CA . ILE A 1 96 ? -9.082 -8.145 6.003 1.00 93.38 96 ILE A CA 1
ATOM 750 C C . ILE A 1 96 ? -10.428 -7.620 5.508 1.00 93.38 96 ILE A C 1
ATOM 752 O O . ILE A 1 96 ? -10.617 -7.471 4.303 1.00 93.38 96 ILE A O 1
ATOM 756 N N . ALA A 1 97 ? -11.342 -7.299 6.425 1.00 94.38 97 ALA A N 1
ATOM 757 C CA . ALA A 1 97 ? -12.660 -6.779 6.079 1.00 94.38 97 ALA A CA 1
ATOM 758 C C . ALA A 1 97 ? -12.594 -5.402 5.397 1.00 94.38 97 ALA A C 1
ATOM 760 O O . ALA A 1 97 ? -13.382 -5.134 4.493 1.00 94.38 97 ALA A O 1
ATOM 761 N N . LEU A 1 98 ? -11.665 -4.542 5.825 1.00 93.06 98 LEU A N 1
ATOM 762 C CA . LEU A 1 98 ? -11.506 -3.186 5.304 1.00 93.06 98 LEU A CA 1
ATOM 763 C C . LEU A 1 98 ? -10.773 -3.148 3.957 1.00 93.06 98 LEU A C 1
ATOM 765 O O . LEU A 1 98 ? -11.183 -2.417 3.066 1.00 93.06 98 LEU A O 1
ATOM 769 N N . ALA A 1 99 ? -9.667 -3.882 3.827 1.00 92.94 99 ALA A N 1
ATOM 770 C CA . ALA A 1 99 ? -8.751 -3.763 2.696 1.00 92.94 99 ALA A CA 1
ATOM 771 C C . ALA A 1 99 ? -8.924 -4.880 1.663 1.00 92.94 99 ALA A C 1
ATOM 773 O O . ALA A 1 99 ? -8.814 -4.623 0.467 1.00 92.94 99 ALA A O 1
ATOM 774 N N . GLY A 1 100 ? -9.175 -6.113 2.115 1.00 91.94 100 GLY A N 1
ATOM 775 C CA . GLY A 1 100 ? -9.129 -7.318 1.281 1.00 91.94 100 GLY A CA 1
ATOM 776 C C . GLY A 1 100 ? -9.953 -7.210 -0.005 1.00 91.94 100 GLY A C 1
ATOM 777 O O . GLY A 1 100 ? -9.370 -7.317 -1.084 1.00 91.94 100 GLY A O 1
ATOM 778 N N . PRO A 1 101 ? -11.271 -6.930 0.070 1.00 93.06 101 PRO A N 1
ATOM 779 C CA . PRO A 1 101 ? -12.127 -6.871 -1.114 1.00 93.06 101 PRO A CA 1
ATOM 780 C C . PRO A 1 101 ? -11.659 -5.862 -2.171 1.00 93.06 101 PRO A C 1
ATOM 782 O O . PRO A 1 101 ? -11.604 -6.198 -3.353 1.00 93.06 101 PRO A O 1
ATOM 785 N N . ASP A 1 102 ? -11.288 -4.648 -1.757 1.00 92.44 102 ASP A N 1
ATOM 786 C CA . ASP A 1 102 ? -10.901 -3.570 -2.676 1.00 92.44 102 ASP A CA 1
ATOM 787 C C . ASP A 1 102 ? -9.510 -3.805 -3.279 1.00 92.44 102 ASP A C 1
ATOM 789 O O . ASP A 1 102 ? -9.283 -3.562 -4.468 1.00 92.44 102 ASP A O 1
ATOM 793 N N . VAL A 1 103 ? -8.579 -4.322 -2.475 1.00 95.69 103 VAL A N 1
ATOM 794 C CA . VAL A 1 103 ? -7.216 -4.655 -2.903 1.00 95.69 103 VAL A CA 1
ATOM 795 C C . VAL A 1 103 ? -7.229 -5.812 -3.906 1.00 95.69 103 VAL A C 1
ATOM 797 O O . VAL A 1 103 ? -6.616 -5.714 -4.974 1.00 95.69 103 VAL A O 1
ATOM 800 N N . GLU A 1 104 ? -7.974 -6.880 -3.622 1.00 94.38 104 GLU A N 1
ATOM 801 C CA . GLU A 1 104 ? -8.118 -8.015 -4.539 1.00 94.38 104 GLU A CA 1
ATOM 802 C C . GLU A 1 104 ? -8.879 -7.627 -5.815 1.00 94.38 104 GLU A C 1
ATOM 804 O O . GLU A 1 104 ? -8.476 -8.018 -6.914 1.00 94.38 104 GLU A O 1
ATOM 809 N N . ALA A 1 105 ? -9.917 -6.785 -5.716 1.00 94.56 105 ALA A N 1
ATOM 810 C CA . ALA A 1 105 ? -10.620 -6.244 -6.882 1.00 94.56 105 ALA A CA 1
ATOM 811 C C . ALA A 1 105 ? -9.714 -5.364 -7.763 1.00 94.56 105 ALA A C 1
ATOM 813 O O . ALA A 1 105 ? -9.875 -5.335 -8.986 1.00 94.56 105 ALA A O 1
ATOM 814 N N . ALA A 1 106 ? -8.720 -4.694 -7.172 1.00 94.06 106 ALA A N 1
ATOM 815 C CA . ALA A 1 106 ? -7.670 -3.978 -7.894 1.00 94.06 106 ALA A CA 1
ATOM 816 C C . ALA A 1 106 ? -6.608 -4.912 -8.519 1.00 94.06 106 ALA A C 1
ATOM 818 O O . ALA A 1 106 ? -5.666 -4.435 -9.160 1.00 94.06 106 ALA A O 1
ATOM 819 N N . GLY A 1 107 ? -6.759 -6.234 -8.390 1.00 95.25 107 GLY A N 1
ATOM 820 C CA . GLY A 1 107 ? -5.906 -7.244 -9.018 1.00 95.25 107 GLY A CA 1
ATOM 821 C C . GLY A 1 107 ? -4.624 -7.549 -8.249 1.00 95.25 107 GLY A C 1
ATOM 822 O O . GLY A 1 107 ? -3.648 -7.992 -8.854 1.00 95.25 107 GLY A O 1
ATOM 823 N N . TRP A 1 108 ? -4.593 -7.269 -6.947 1.00 96.12 108 TRP A N 1
ATOM 824 C CA . TRP A 1 108 ? -3.507 -7.683 -6.064 1.00 96.12 108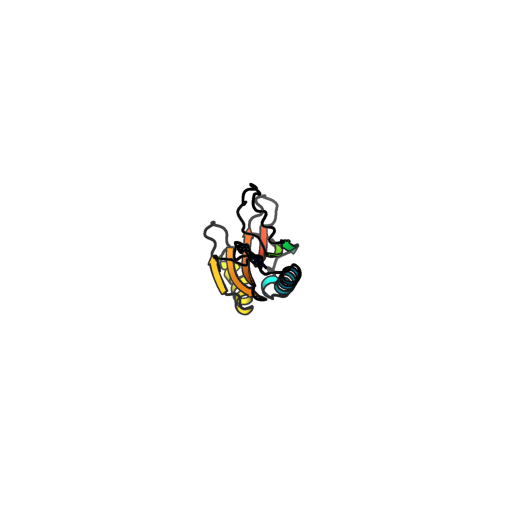 TRP A CA 1
ATOM 825 C C . TRP A 1 108 ? -3.772 -9.083 -5.512 1.00 96.12 108 TRP A C 1
ATOM 827 O O . TRP A 1 108 ? -4.898 -9.416 -5.152 1.00 96.12 108 TRP A O 1
ATOM 837 N N . HIS A 1 109 ? -2.730 -9.905 -5.425 1.00 94.31 109 HIS A N 1
ATOM 838 C CA . HIS A 1 109 ? -2.839 -11.277 -4.937 1.00 94.31 109 HIS A CA 1
ATOM 839 C C . HIS A 1 109 ? -2.280 -11.394 -3.529 1.00 94.31 109 HIS A C 1
ATOM 841 O O . HIS A 1 109 ? -1.153 -10.974 -3.280 1.00 94.31 109 HIS A O 1
ATOM 847 N N . PHE A 1 110 ? -3.057 -11.970 -2.617 1.00 91.50 110 PHE A N 1
ATOM 848 C CA . PHE A 1 110 ? -2.643 -12.175 -1.237 1.00 91.50 110 PHE A CA 1
ATOM 849 C C . PHE A 1 110 ? -1.494 -13.189 -1.138 1.00 91.50 110 PHE A C 1
ATOM 851 O O . PHE A 1 110 ? -1.562 -14.252 -1.757 1.00 91.50 110 PHE A O 1
ATOM 858 N N . VAL A 1 111 ? -0.452 -12.879 -0.358 1.00 86.69 111 VAL A N 1
ATOM 859 C CA . VAL A 1 111 ? 0.725 -13.758 -0.208 1.00 86.69 111 VAL A CA 1
ATOM 860 C C . VAL A 1 111 ? 0.987 -14.154 1.242 1.00 86.69 111 VAL A C 1
ATOM 862 O O . VAL A 1 111 ? 1.336 -15.305 1.500 1.00 86.69 111 VAL A O 1
ATOM 865 N N . HIS A 1 112 ? 0.820 -13.244 2.207 1.00 77.94 112 HIS A N 1
ATOM 866 C CA . HIS A 1 112 ? 1.193 -13.528 3.595 1.00 77.94 112 HIS A CA 1
ATOM 867 C C . HIS A 1 112 ? 0.487 -12.624 4.619 1.00 77.94 112 HIS A C 1
ATOM 869 O O . HIS A 1 112 ? 0.255 -11.440 4.362 1.00 77.94 112 HIS A O 1
ATOM 875 N N . GLN A 1 113 ? 0.184 -13.188 5.795 1.00 71.44 113 GLN A N 1
ATOM 876 C CA . GLN A 1 113 ? -0.219 -12.465 7.011 1.00 71.44 113 GLN A CA 1
ATOM 877 C C . GLN A 1 113 ? 1.012 -12.393 7.913 1.00 71.44 113 GLN A C 1
ATOM 879 O O . GLN A 1 113 ? 1.570 -13.440 8.209 1.00 71.44 113 GLN A O 1
ATOM 884 N N . GLY A 1 114 ? 1.458 -11.199 8.312 1.00 62.88 114 GLY A N 1
ATOM 885 C CA . GLY A 1 114 ? 2.743 -11.033 9.005 1.00 62.88 114 GLY A CA 1
ATOM 886 C C . GLY A 1 114 ? 2.917 -11.904 10.261 1.00 62.88 114 GLY A C 1
ATOM 887 O O . GLY A 1 114 ? 2.146 -11.786 11.208 1.00 62.88 114 GLY A O 1
ATOM 888 N N . ASP A 1 115 ? 3.996 -12.693 10.316 1.00 59.06 115 ASP A N 1
ATOM 889 C CA . ASP A 1 115 ? 4.370 -13.518 11.486 1.00 59.06 115 ASP A CA 1
ATOM 890 C C . ASP A 1 115 ? 4.911 -12.702 12.685 1.00 59.06 115 ASP A C 1
ATOM 892 O O . ASP A 1 115 ? 5.192 -13.243 13.755 1.00 59.06 115 ASP A O 1
ATOM 896 N N . SER A 1 116 ? 5.081 -11.384 12.530 1.00 57.94 116 SER A N 1
ATOM 897 C CA . SER A 1 116 ? 5.739 -10.495 13.502 1.00 57.94 116 SER A CA 1
ATOM 898 C C . SER A 1 116 ? 4.865 -10.085 14.695 1.00 57.94 116 SER A C 1
ATOM 900 O O . SER A 1 116 ? 5.260 -9.222 15.479 1.00 57.94 116 SER A O 1
ATOM 902 N N . GLY A 1 117 ? 3.673 -10.674 14.841 1.00 63.94 117 GLY A N 1
ATOM 903 C CA . GLY A 1 117 ? 2.694 -10.293 15.865 1.00 63.94 117 GLY A CA 1
ATOM 904 C C . GLY A 1 117 ? 2.002 -8.951 15.598 1.00 63.94 117 GLY A C 1
ATOM 905 O O . GLY A 1 117 ? 1.219 -8.495 16.429 1.00 63.94 117 GLY A O 1
ATOM 906 N N . LEU A 1 118 ? 2.270 -8.327 14.446 1.00 72.06 118 LEU A N 1
ATOM 907 C CA . LEU A 1 118 ? 1.607 -7.113 13.982 1.00 72.06 118 LEU A CA 1
ATOM 908 C C . LEU A 1 118 ? 0.533 -7.474 12.945 1.00 72.06 118 LEU A C 1
ATOM 910 O O . LEU A 1 118 ? 0.801 -8.286 12.058 1.00 72.06 118 LEU A O 1
ATOM 914 N N . PRO A 1 119 ? -0.664 -6.868 13.009 1.00 82.25 119 PRO A N 1
ATOM 915 C CA . PRO A 1 119 ? -1.687 -7.060 11.992 1.00 82.25 119 PRO A CA 1
ATOM 916 C C . PRO A 1 119 ? -1.213 -6.409 10.681 1.00 82.25 119 PRO A C 1
ATOM 918 O O . PRO A 1 119 ? -1.210 -5.186 10.535 1.00 82.25 119 PRO A O 1
ATOM 921 N N . LEU A 1 120 ? -0.764 -7.252 9.749 1.00 89.00 120 LEU A N 1
ATOM 922 C CA . LEU A 1 120 ? -0.190 -6.888 8.454 1.00 89.00 120 LEU A CA 1
ATOM 923 C C . LEU A 1 120 ? -0.749 -7.818 7.379 1.00 89.00 120 LEU A C 1
ATOM 925 O O . LEU A 1 120 ? -0.652 -9.042 7.495 1.00 89.00 120 LEU A O 1
ATOM 929 N N . LEU A 1 121 ? -1.252 -7.224 6.303 1.00 92.06 121 LEU A N 1
ATOM 930 C CA . LEU A 1 121 ? -1.615 -7.914 5.074 1.00 92.06 121 LEU A CA 1
ATOM 931 C C . LEU A 1 121 ? -0.598 -7.587 3.990 1.00 92.06 121 LEU A C 1
ATOM 933 O O . LEU A 1 121 ? -0.309 -6.413 3.751 1.00 92.06 121 LEU A O 1
ATOM 937 N N . ARG A 1 122 ? -0.085 -8.622 3.323 1.00 91.94 122 ARG A N 1
ATOM 938 C CA . ARG A 1 122 ? 0.851 -8.485 2.210 1.00 91.94 122 ARG A CA 1
ATOM 939 C C . ARG A 1 122 ? 0.272 -9.075 0.933 1.00 91.94 122 ARG A C 1
ATOM 941 O O . ARG A 1 122 ? -0.192 -10.217 0.915 1.00 91.94 122 ARG A O 1
ATOM 948 N N . TYR A 1 123 ? 0.387 -8.307 -0.142 1.00 93.12 123 TYR A N 1
ATOM 949 C CA . TYR A 1 123 ? -0.050 -8.681 -1.477 1.00 93.12 123 TYR A CA 1
ATOM 950 C C . TYR A 1 123 ? 1.043 -8.429 -2.510 1.00 93.12 123 TYR A C 1
ATOM 952 O O . TYR A 1 123 ? 1.932 -7.606 -2.296 1.00 93.12 123 TYR A O 1
ATOM 960 N N . CYS A 1 124 ? 0.928 -9.084 -3.660 1.00 92.75 124 CYS A N 1
ATOM 961 C CA . CYS A 1 124 ? 1.825 -8.914 -4.793 1.00 92.75 124 CYS A CA 1
ATOM 962 C C . CYS A 1 124 ? 1.051 -8.657 -6.088 1.00 92.75 124 CYS A C 1
ATOM 964 O O . CYS A 1 124 ? -0.043 -9.187 -6.305 1.00 92.75 124 CYS A O 1
ATOM 966 N N . LYS A 1 125 ? 1.637 -7.837 -6.961 1.00 92.56 125 LYS A N 1
ATOM 967 C CA . LYS A 1 125 ? 1.122 -7.532 -8.299 1.00 92.56 125 LYS A CA 1
ATOM 968 C C . LYS A 1 125 ? 2.267 -7.101 -9.203 1.00 92.56 125 LYS A C 1
ATOM 970 O O . LYS A 1 125 ? 3.165 -6.380 -8.779 1.00 92.56 125 LYS A O 1
ATOM 975 N N . THR A 1 126 ? 2.229 -7.483 -10.475 1.00 89.31 126 THR A N 1
ATOM 976 C CA . THR A 1 126 ? 3.156 -6.922 -11.466 1.00 89.31 126 THR A CA 1
ATOM 977 C C . THR A 1 126 ? 2.562 -5.655 -12.075 1.00 89.31 126 THR A C 1
ATOM 979 O O . THR A 1 126 ? 1.517 -5.698 -12.722 1.00 89.31 126 THR A O 1
ATOM 982 N N . ILE A 1 127 ? 3.249 -4.526 -11.918 1.00 86.12 127 ILE A N 1
ATOM 983 C CA . ILE A 1 127 ? 2.858 -3.222 -12.467 1.00 86.12 127 ILE A CA 1
ATOM 984 C C . ILE A 1 127 ? 4.022 -2.710 -13.313 1.00 86.12 127 ILE A C 1
ATOM 986 O O . ILE A 1 127 ? 5.154 -2.656 -12.849 1.00 86.12 127 ILE A O 1
ATOM 990 N N . ASN A 1 128 ? 3.776 -2.355 -14.578 1.00 79.19 128 ASN A N 1
ATOM 991 C CA . ASN A 1 128 ? 4.820 -1.868 -15.494 1.00 79.19 128 ASN A CA 1
ATOM 992 C C . ASN A 1 128 ? 6.079 -2.763 -15.553 1.00 79.19 128 ASN A C 1
ATOM 994 O O . ASN A 1 128 ? 7.196 -2.265 -15.652 1.00 79.19 128 ASN A O 1
ATOM 998 N N . ARG A 1 129 ? 5.894 -4.095 -15.538 1.00 77.62 129 ARG A N 1
ATOM 999 C CA . ARG A 1 129 ? 6.968 -5.119 -15.536 1.00 77.62 129 ARG A CA 1
ATOM 1000 C C . ARG A 1 129 ? 7.816 -5.164 -14.258 1.00 77.62 129 ARG A C 1
ATOM 1002 O O . ARG A 1 129 ? 8.817 -5.873 -14.231 1.00 77.62 129 ARG A O 1
ATOM 1009 N N . VAL A 1 130 ? 7.412 -4.443 -13.218 1.00 80.00 130 VAL A N 1
ATOM 1010 C CA . VAL A 1 130 ? 8.011 -4.490 -11.884 1.00 80.00 130 VAL A CA 1
ATOM 1011 C C . VAL A 1 130 ? 7.100 -5.311 -10.987 1.00 80.00 130 VAL A C 1
ATOM 1013 O O . VAL A 1 130 ? 5.896 -5.059 -10.927 1.00 80.00 130 VAL A O 1
ATOM 1016 N N . THR A 1 131 ? 7.660 -6.300 -10.299 1.00 85.56 131 THR A N 1
ATOM 1017 C CA . THR A 1 131 ? 6.949 -6.975 -9.216 1.00 85.56 131 THR A CA 1
ATOM 1018 C C . THR A 1 131 ? 6.875 -6.018 -8.034 1.00 85.56 131 THR A C 1
ATOM 1020 O O . THR A 1 131 ? 7.892 -5.609 -7.469 1.00 85.56 131 THR A O 1
ATOM 1023 N N . ALA A 1 132 ? 5.656 -5.608 -7.711 1.00 89.00 132 ALA A N 1
ATOM 1024 C CA . ALA A 1 132 ? 5.352 -4.728 -6.605 1.00 89.00 132 ALA A CA 1
ATOM 1025 C C . ALA A 1 132 ? 4.716 -5.529 -5.474 1.00 89.00 132 ALA A C 1
ATOM 1027 O O . ALA A 1 132 ? 3.961 -6.479 -5.700 1.00 89.00 132 ALA A O 1
ATOM 1028 N N . ARG A 1 133 ? 5.015 -5.099 -4.258 1.00 90.94 133 ARG A N 1
ATOM 1029 C CA . ARG A 1 133 ? 4.423 -5.578 -3.024 1.00 90.94 133 ARG A CA 1
ATOM 1030 C C . ARG A 1 133 ? 3.583 -4.459 -2.433 1.00 90.94 133 ARG A C 1
ATOM 1032 O O . ARG A 1 133 ? 4.009 -3.309 -2.425 1.00 90.94 133 ARG A O 1
ATOM 1039 N N . LEU A 1 134 ? 2.394 -4.808 -1.971 1.00 93.31 134 LEU A N 1
ATOM 1040 C CA . LEU A 1 134 ? 1.504 -3.933 -1.223 1.00 93.31 134 LEU A CA 1
ATOM 1041 C C . LEU A 1 134 ? 1.434 -4.447 0.210 1.00 93.31 134 LEU A C 1
ATOM 1043 O O . LEU A 1 134 ? 1.170 -5.628 0.435 1.00 93.31 134 LEU A O 1
ATOM 1047 N N . GLU A 1 135 ? 1.637 -3.555 1.165 1.00 93.38 135 GLU A N 1
ATOM 1048 C CA . GLU A 1 135 ? 1.495 -3.817 2.588 1.00 93.38 135 GLU A CA 1
ATOM 1049 C C . GLU A 1 135 ? 0.421 -2.900 3.171 1.00 93.38 135 GLU A C 1
ATOM 1051 O O . GLU A 1 135 ? 0.450 -1.683 2.981 1.00 93.38 135 GLU A O 1
ATOM 1056 N N . VAL A 1 136 ? -0.533 -3.500 3.883 1.00 94.38 136 VAL A N 1
ATOM 1057 C CA . VAL A 1 136 ? -1.567 -2.787 4.636 1.00 94.38 136 VAL A CA 1
ATOM 1058 C C . VAL A 1 136 ? -1.467 -3.212 6.091 1.00 94.38 136 VAL A C 1
ATOM 1060 O O . VAL A 1 136 ? -1.593 -4.397 6.401 1.00 94.38 136 VAL A O 1
ATOM 1063 N N . PHE A 1 137 ? -1.219 -2.262 6.986 1.00 93.12 137 PHE A N 1
ATOM 1064 C CA . PHE A 1 137 ? -1.023 -2.551 8.405 1.00 93.12 137 PHE A CA 1
ATOM 1065 C C . PHE A 1 137 ? -1.484 -1.411 9.301 1.00 93.12 137 PHE A C 1
ATOM 1067 O O . PHE A 1 137 ? -1.649 -0.273 8.860 1.00 93.12 137 PHE A O 1
ATOM 1074 N N . SER A 1 138 ? -1.679 -1.726 10.581 1.00 91.44 138 SER A N 1
ATOM 1075 C CA . SER A 1 138 ? -2.045 -0.742 11.592 1.00 91.44 138 SER A CA 1
ATOM 1076 C C . SER A 1 138 ? -1.253 -0.940 12.881 1.00 91.44 138 SER A C 1
ATOM 1078 O O . SER A 1 138 ? -1.131 -2.062 13.369 1.00 91.44 138 SER A O 1
ATOM 1080 N N . LEU A 1 139 ? -0.694 0.145 13.426 1.00 88.81 139 LEU A N 1
ATOM 1081 C CA . LEU A 1 139 ? 0.196 0.118 14.592 1.00 88.81 139 LEU A CA 1
ATOM 1082 C C . LEU A 1 139 ? -0.279 1.085 15.670 1.00 88.81 139 LEU A C 1
ATOM 1084 O O . LEU A 1 139 ? -0.745 2.182 15.368 1.00 88.81 139 LEU A O 1
ATOM 1088 N N . ALA A 1 140 ? -0.092 0.710 16.935 1.00 84.12 140 ALA A N 1
ATOM 1089 C CA . ALA A 1 140 ? -0.145 1.674 18.029 1.00 84.12 140 ALA A CA 1
ATOM 1090 C C . ALA A 1 140 ? 1.082 2.592 17.945 1.00 84.12 140 ALA A C 1
ATOM 1092 O O . ALA A 1 140 ? 2.195 2.096 17.787 1.00 84.12 140 ALA A O 1
ATOM 1093 N N . ASP A 1 141 ? 0.908 3.902 18.122 1.00 69.56 141 ASP A N 1
ATOM 1094 C CA . ASP A 1 141 ? 2.008 4.886 18.076 1.00 69.56 141 ASP A CA 1
ATOM 1095 C C . ASP A 1 141 ? 2.879 4.883 19.359 1.00 69.56 141 ASP A C 1
ATOM 1097 O O . ASP A 1 141 ? 3.571 5.840 19.693 1.00 69.56 141 ASP A O 1
ATOM 1101 N N . GLY A 1 142 ? 2.813 3.799 20.147 1.00 58.16 142 GLY A N 1
ATOM 1102 C CA . GLY A 1 142 ? 3.646 3.556 21.332 1.00 58.16 142 GLY A CA 1
ATOM 1103 C C . GLY A 1 142 ? 3.491 4.548 22.493 1.00 58.16 142 GLY A C 1
ATOM 1104 O O . GLY A 1 142 ? 4.123 4.355 23.532 1.00 58.16 142 GLY A O 1
ATOM 1105 N N . THR A 1 143 ? 2.661 5.583 22.358 1.00 50.94 143 THR A N 1
ATOM 1106 C CA . THR A 1 143 ? 2.483 6.650 23.346 1.00 50.94 143 THR A CA 1
ATOM 1107 C C . THR A 1 143 ? 1.023 6.727 23.818 1.00 50.94 143 THR A C 1
ATOM 1109 O O . THR A 1 143 ? 0.115 6.490 23.024 1.00 50.94 143 THR A O 1
ATOM 1112 N N . PRO A 1 144 ? 0.761 7.024 25.108 1.00 54.00 144 PRO A N 1
ATOM 1113 C CA . PRO A 1 144 ? -0.582 6.915 25.700 1.00 54.00 144 PRO A CA 1
ATOM 1114 C C . PRO A 1 144 ? -1.633 7.865 25.110 1.00 54.00 144 PRO A C 1
ATOM 1116 O O . PRO A 1 144 ? -2.824 7.585 25.217 1.00 54.00 144 PRO A O 1
ATOM 1119 N N . ASP A 1 145 ? -1.183 8.966 24.502 1.00 50.78 145 ASP A N 1
ATOM 1120 C CA . ASP A 1 145 ? -2.024 10.084 24.060 1.00 50.78 145 ASP A CA 1
ATOM 1121 C C . ASP A 1 145 ? -2.060 10.250 22.530 1.00 50.78 145 ASP A C 1
ATOM 1123 O O . ASP A 1 145 ? -2.723 11.160 22.028 1.00 50.78 145 ASP A O 1
ATOM 1127 N N . HIS A 1 146 ? -1.357 9.397 21.775 1.00 53.81 146 HIS A N 1
ATOM 1128 C CA . HIS A 1 146 ? -1.376 9.447 20.316 1.00 53.81 146 HIS A CA 1
ATOM 1129 C C . HIS A 1 146 ? -2.312 8.400 19.731 1.00 53.81 146 HIS A C 1
ATOM 1131 O O . HIS A 1 146 ? -2.370 7.242 20.146 1.00 53.81 146 HIS A O 1
ATOM 1137 N N . ALA A 1 147 ? -3.038 8.843 18.715 1.00 65.50 147 ALA A N 1
ATOM 1138 C CA . ALA A 1 147 ? -3.869 7.993 17.899 1.00 65.50 147 ALA A CA 1
ATOM 1139 C C . ALA A 1 147 ? -2.997 7.013 17.088 1.00 65.50 147 ALA A C 1
ATOM 1141 O O . ALA A 1 147 ? -1.882 7.323 16.670 1.00 65.50 147 ALA A O 1
ATOM 1142 N N . ALA A 1 148 ? -3.499 5.793 16.920 1.00 85.62 148 ALA A N 1
ATOM 1143 C CA . ALA A 1 148 ? -2.833 4.739 16.171 1.00 85.62 148 ALA A CA 1
ATOM 1144 C C . ALA A 1 148 ? -2.709 5.104 14.688 1.00 85.62 148 ALA A C 1
ATOM 1146 O O . ALA A 1 148 ? -3.314 6.062 14.207 1.00 85.62 148 ALA A O 1
ATOM 1147 N N . THR A 1 149 ? -1.936 4.323 13.940 1.00 91.31 149 THR A N 1
ATOM 1148 C CA . THR A 1 149 ? -1.733 4.564 12.513 1.00 91.31 149 THR A CA 1
ATOM 1149 C C . THR A 1 149 ? -2.283 3.431 11.668 1.00 91.31 149 THR A C 1
ATOM 1151 O O . THR A 1 149 ? -2.313 2.276 12.090 1.00 91.31 149 THR A O 1
ATOM 1154 N N . PHE A 1 150 ? -2.738 3.773 10.470 1.00 92.00 150 PHE A N 1
ATOM 1155 C CA . PHE A 1 150 ? -3.077 2.854 9.394 1.00 92.00 150 PHE A CA 1
ATOM 1156 C C . PHE A 1 150 ? -2.248 3.246 8.175 1.00 92.00 150 PHE A C 1
ATOM 1158 O O . PHE A 1 150 ? -2.270 4.408 7.764 1.00 92.00 150 PHE A O 1
ATOM 1165 N N . THR A 1 151 ? -1.525 2.289 7.607 1.00 93.44 151 THR A N 1
ATOM 1166 C CA . THR A 1 151 ? -0.579 2.532 6.520 1.00 93.44 151 THR A CA 1
ATOM 1167 C C . THR A 1 151 ? -0.904 1.652 5.330 1.00 93.44 151 THR A C 1
ATOM 1169 O O . THR A 1 151 ? -1.142 0.454 5.478 1.00 93.44 151 THR A O 1
ATOM 1172 N N . VAL A 1 152 ? -0.852 2.259 4.147 1.00 94.62 152 VAL A N 1
ATOM 1173 C CA . VAL A 1 152 ? -0.877 1.580 2.852 1.00 94.62 152 VAL A CA 1
ATOM 1174 C C . VAL A 1 152 ? 0.442 1.886 2.166 1.00 94.62 152 VAL A C 1
ATOM 1176 O O . VAL A 1 152 ? 0.746 3.053 1.923 1.00 94.62 152 VAL A O 1
ATOM 1179 N N . LEU A 1 153 ? 1.229 0.860 1.868 1.00 93.44 153 LEU A N 1
ATOM 1180 C CA . LEU A 1 153 ? 2.552 0.983 1.263 1.00 93.44 153 LEU A CA 1
ATOM 1181 C C . LEU A 1 153 ? 2.629 0.115 0.015 1.00 93.44 153 LEU A C 1
ATOM 1183 O O . LEU A 1 153 ? 2.303 -1.063 0.075 1.00 93.44 153 LEU A O 1
ATOM 1187 N N . ILE A 1 154 ? 3.087 0.681 -1.100 1.00 92.56 154 ILE A N 1
ATOM 1188 C CA . ILE A 1 154 ? 3.441 -0.072 -2.304 1.00 92.56 154 ILE A CA 1
ATOM 1189 C C . ILE A 1 154 ? 4.931 0.109 -2.559 1.00 92.56 154 ILE A C 1
ATOM 1191 O O . ILE A 1 154 ? 5.384 1.238 -2.759 1.00 92.56 154 ILE A O 1
ATOM 1195 N N . ASP A 1 155 ? 5.675 -0.993 -2.608 1.00 88.75 155 ASP A N 1
ATOM 1196 C CA . ASP A 1 155 ? 7.095 -1.012 -2.943 1.00 88.75 155 ASP A CA 1
ATOM 1197 C C . ASP A 1 155 ? 7.393 -1.947 -4.121 1.00 88.75 155 ASP A C 1
ATOM 1199 O O . ASP A 1 155 ? 6.984 -3.105 -4.163 1.00 88.75 155 ASP A O 1
ATOM 1203 N N . GLY A 1 156 ? 8.108 -1.430 -5.116 1.00 82.81 156 GLY A N 1
ATOM 1204 C CA . GLY A 1 156 ? 8.658 -2.222 -6.208 1.00 82.81 156 GLY A CA 1
ATOM 1205 C C . GLY A 1 156 ? 10.016 -2.785 -5.830 1.00 82.81 156 GLY A C 1
ATOM 1206 O O . GLY A 1 156 ? 10.901 -2.015 -5.445 1.00 82.81 156 GLY A O 1
ATOM 1207 N N . ARG A 1 157 ? 10.217 -4.092 -6.024 1.00 71.56 157 ARG A N 1
ATOM 1208 C CA . ARG A 1 157 ? 11.550 -4.706 -5.963 1.00 71.56 157 ARG A CA 1
ATOM 1209 C C . ARG A 1 157 ? 11.767 -5.587 -7.198 1.00 71.56 157 ARG A C 1
ATOM 1211 O O . ARG A 1 157 ? 10.932 -6.449 -7.472 1.00 71.56 157 ARG A O 1
ATOM 1218 N N . PRO A 1 158 ? 12.855 -5.383 -7.964 1.00 61.50 158 PRO A N 1
ATOM 1219 C CA . PRO A 1 158 ? 13.171 -6.181 -9.153 1.00 61.50 158 PRO A CA 1
ATOM 1220 C C . PRO A 1 158 ? 13.278 -7.689 -8.889 1.00 61.50 158 PRO A C 1
ATOM 1222 O O . PRO A 1 158 ? 13.104 -8.488 -9.804 1.00 61.50 158 PRO A O 1
ATOM 1225 N N . ASP A 1 159 ? 13.579 -8.055 -7.648 1.00 60.97 159 ASP A N 1
ATOM 1226 C CA . ASP A 1 159 ? 13.916 -9.389 -7.166 1.00 60.97 159 ASP A CA 1
ATOM 1227 C C . ASP A 1 159 ? 13.094 -9.779 -5.928 1.00 60.97 159 ASP A C 1
ATOM 1229 O O . ASP A 1 159 ? 13.575 -10.552 -5.104 1.00 60.97 159 ASP A O 1
ATOM 1233 N N . ASN A 1 160 ? 11.880 -9.230 -5.769 1.00 62.84 160 ASN A N 1
ATOM 1234 C CA . ASN A 1 160 ? 11.044 -9.472 -4.590 1.00 62.84 160 ASN A CA 1
ATOM 1235 C C . ASN A 1 160 ? 10.714 -10.966 -4.448 1.00 62.84 160 ASN A C 1
ATOM 1237 O O . ASN A 1 160 ? 9.713 -11.399 -4.990 1.00 62.84 160 ASN A O 1
ATOM 1241 N N . ALA A 1 161 ? 11.548 -11.739 -3.748 1.00 63.31 161 ALA A N 1
ATOM 1242 C CA . ALA A 1 161 ? 11.355 -13.176 -3.522 1.00 63.31 161 ALA A CA 1
ATOM 1243 C C . ALA A 1 161 ? 10.218 -13.476 -2.530 1.00 63.31 161 ALA A C 1
ATOM 1245 O O . ALA A 1 161 ? 9.813 -14.626 -2.370 1.00 63.31 161 ALA A O 1
ATOM 1246 N N . ASP A 1 162 ? 9.721 -12.432 -1.861 1.00 66.19 162 ASP A N 1
ATOM 1247 C CA . ASP A 1 162 ? 8.496 -12.462 -1.062 1.00 66.19 162 ASP A CA 1
ATOM 1248 C C . ASP A 1 162 ? 7.231 -12.363 -1.946 1.00 66.19 162 ASP A C 1
ATOM 1250 O O . ASP A 1 162 ? 6.116 -12.377 -1.424 1.00 66.19 162 ASP A O 1
ATOM 1254 N N . CYS A 1 163 ? 7.432 -12.246 -3.265 1.00 70.69 163 CYS A N 1
ATOM 1255 C CA . CYS A 1 163 ? 6.495 -12.427 -4.364 1.00 70.69 163 CYS A CA 1
ATOM 1256 C C . CYS A 1 163 ? 7.083 -13.482 -5.342 1.00 70.69 163 CYS A C 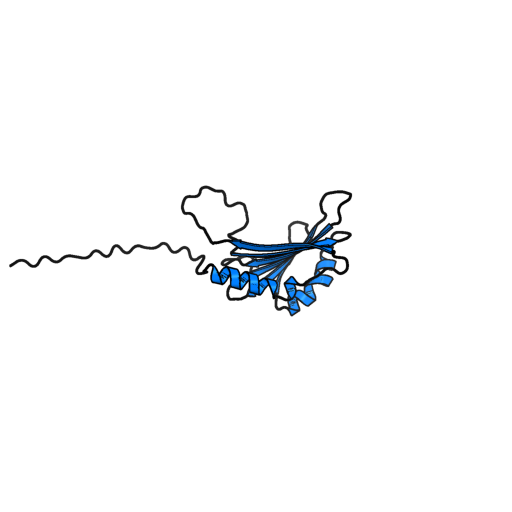1
ATOM 1258 O O . CYS A 1 163 ? 6.313 -13.923 -6.216 1.00 70.69 163 CYS A O 1
#

Sequence (163 aa):
MAAVLLTLTAAAVRTTRWWGCNFTPGDQVAAVTAYQKDPAFSLTPPNGQLIEETSKTRACDYRPGSREREESAGPEFATVWRQYTVDRPYTLDELIALAGPDVEAAGWHFVHQGDSGLPLLRYCKTINRVTARLEVFSLADGTPDHAATFTVLIDGRPDNADC

Secondary structure (DSSP, 8-state):
------------------S-----HHHHHHHHHHHHTSGGGG---TTPEEEEEEEEE------TT------SS----EEEEEEEEESSPPPHHHHHHHHHHHHHHTT-EEEEE-TTSS-EEEEEEEETTEEEEEEEEEE--SSTTSPEEEEEEEEE-TT-TT-